Protein AF-A0A7Z9PW62-F1 (afdb_monomer_lite)

Radius of gyration: 19.7 Å; chains: 1; bounding box: 46×25×76 Å

Structure (mmCIF, N/CA/C/O backbone):
data_AF-A0A7Z9PW62-F1
#
_entry.id   AF-A0A7Z9PW62-F1
#
loop_
_atom_site.group_PDB
_atom_site.id
_atom_site.type_symbol
_atom_site.label_atom_id
_atom_site.label_alt_id
_atom_site.label_comp_id
_atom_site.label_asym_id
_atom_site.label_entity_id
_atom_site.label_seq_id
_atom_site.pdbx_PDB_ins_code
_atom_site.Cartn_x
_atom_site.Cartn_y
_atom_site.Cartn_z
_atom_site.occupancy
_atom_site.B_iso_or_equiv
_atom_site.auth_seq_id
_atom_site.auth_comp_id
_atom_site.auth_asym_id
_atom_site.auth_atom_id
_atom_site.pdbx_PDB_model_num
ATOM 1 N N . MET A 1 1 ? -31.473 -0.670 34.482 1.00 60.53 1 MET A N 1
ATOM 2 C CA . MET A 1 1 ? -31.168 0.274 33.375 1.00 60.53 1 MET A CA 1
ATOM 3 C C . MET A 1 1 ? -29.719 0.193 32.884 1.00 60.53 1 MET A C 1
ATOM 5 O O . MET A 1 1 ? -29.528 0.028 31.689 1.00 60.53 1 MET A O 1
ATOM 9 N N . LYS A 1 2 ? -28.704 0.196 33.763 1.00 57.28 2 LYS A N 1
ATOM 10 C CA . LYS A 1 2 ? -27.271 0.192 33.384 1.00 57.28 2 LYS A CA 1
ATOM 11 C C . LYS A 1 2 ? -26.824 -0.960 32.455 1.00 57.28 2 LYS A C 1
ATOM 13 O O . LYS A 1 2 ? -26.076 -0.721 31.520 1.00 57.28 2 LYS A O 1
ATOM 18 N N . ARG A 1 3 ? -27.334 -2.188 32.643 1.00 65.31 3 ARG A N 1
ATOM 19 C CA . ARG A 1 3 ? -26.991 -3.352 31.790 1.00 65.31 3 ARG A CA 1
ATOM 20 C C . ARG A 1 3 ? -27.507 -3.247 30.346 1.00 65.31 3 ARG A C 1
ATOM 22 O O . ARG A 1 3 ? -26.822 -3.682 29.432 1.00 65.31 3 ARG A O 1
ATOM 29 N N . LYS A 1 4 ? -28.685 -2.642 30.136 1.00 72.00 4 LYS A N 1
ATOM 30 C CA . LYS A 1 4 ? -29.251 -2.427 28.790 1.00 72.00 4 LYS A CA 1
ATOM 31 C C . LYS A 1 4 ? -28.487 -1.333 28.036 1.00 72.00 4 LYS A C 1
ATOM 33 O O . LYS A 1 4 ? -28.258 -1.471 26.845 1.00 72.00 4 LYS A O 1
ATOM 38 N N . LEU A 1 5 ? -28.040 -0.297 28.752 1.00 73.38 5 LEU A N 1
ATOM 39 C CA . LEU A 1 5 ? -27.208 0.772 28.195 1.00 73.38 5 LEU A CA 1
ATOM 40 C C . LEU A 1 5 ? -25.831 0.249 27.756 1.00 73.38 5 LEU A C 1
ATOM 42 O O . LEU A 1 5 ? -25.388 0.564 26.659 1.00 73.38 5 LEU A O 1
ATOM 46 N N . PHE A 1 6 ? -25.198 -0.604 28.571 1.00 78.25 6 PHE A N 1
ATOM 47 C CA . PHE A 1 6 ? -23.938 -1.254 28.199 1.00 78.25 6 PHE A CA 1
ATOM 48 C C . PHE A 1 6 ? -24.084 -2.100 26.934 1.00 78.25 6 PHE A C 1
ATOM 50 O O . PHE A 1 6 ? -23.298 -1.921 26.015 1.00 78.25 6 PHE A O 1
ATOM 57 N N . ALA A 1 7 ? -25.116 -2.945 26.845 1.00 78.75 7 ALA A N 1
ATOM 58 C CA . ALA A 1 7 ? -25.342 -3.768 25.658 1.00 78.75 7 ALA A CA 1
ATOM 59 C C . ALA A 1 7 ? -25.508 -2.919 24.386 1.00 78.75 7 ALA A C 1
ATOM 61 O O . ALA A 1 7 ? -24.845 -3.185 23.392 1.00 78.75 7 ALA A O 1
ATOM 62 N N . VAL A 1 8 ? -26.311 -1.851 24.438 1.00 82.19 8 VAL A N 1
ATOM 63 C CA . VAL A 1 8 ? -26.517 -0.943 23.295 1.00 82.19 8 VAL A CA 1
ATOM 64 C C . VAL A 1 8 ? -25.216 -0.259 22.870 1.00 82.19 8 VAL A C 1
ATOM 66 O O . VAL A 1 8 ? -24.923 -0.205 21.678 1.00 82.19 8 VAL A O 1
ATOM 69 N N . ILE A 1 9 ? -24.407 0.213 23.824 1.00 80.06 9 ILE A N 1
ATOM 70 C CA . ILE A 1 9 ? -23.106 0.836 23.539 1.00 80.06 9 ILE A CA 1
ATOM 71 C C . ILE A 1 9 ? -22.143 -0.179 22.914 1.00 80.06 9 ILE A C 1
ATOM 73 O O . ILE A 1 9 ? -21.488 0.139 21.925 1.00 80.06 9 ILE A O 1
ATOM 77 N N . THR A 1 10 ? -22.079 -1.408 23.435 1.00 75.25 10 THR A N 1
ATOM 78 C CA . THR A 1 10 ? -21.219 -2.464 22.879 1.00 75.25 10 THR A CA 1
ATOM 79 C C . THR A 1 10 ? -21.658 -2.865 21.471 1.00 75.25 10 THR A C 1
ATOM 81 O O . THR A 1 10 ? -20.811 -3.029 20.597 1.00 75.25 10 THR A O 1
ATOM 84 N N . THR A 1 11 ? -22.964 -2.965 21.215 1.00 77.88 11 THR A N 1
ATOM 85 C CA . THR A 1 11 ? -23.503 -3.268 19.882 1.00 77.88 11 THR A CA 1
ATOM 86 C C . THR A 1 11 ? -23.225 -2.136 18.889 1.00 77.88 11 THR A C 1
ATOM 88 O O . THR A 1 11 ? -22.766 -2.410 17.785 1.00 77.88 11 THR A O 1
ATOM 91 N N . LEU A 1 12 ? -23.414 -0.871 19.281 1.00 71.50 12 LEU A N 1
ATOM 92 C CA . LEU A 1 12 ? -23.072 0.296 18.453 1.00 71.50 12 LEU A CA 1
ATOM 93 C C . LEU A 1 12 ? -21.569 0.385 18.159 1.00 71.50 12 LEU A C 1
ATOM 95 O O . LEU A 1 12 ? -21.190 0.680 17.028 1.00 71.50 12 LEU A O 1
ATOM 99 N N . LEU A 1 13 ? -20.717 0.083 19.144 1.00 69.94 13 LEU A N 1
ATOM 100 C CA . LEU A 1 13 ? -19.268 0.002 18.953 1.00 69.94 13 LEU A CA 1
ATOM 101 C C . LEU A 1 13 ? -18.894 -1.108 17.970 1.00 69.94 13 LEU A C 1
ATOM 103 O O . LEU A 1 13 ? -18.111 -0.841 17.067 1.00 69.94 13 LEU A O 1
ATOM 107 N N . LEU A 1 14 ? -19.484 -2.306 18.084 1.00 62.97 14 LEU A N 1
ATOM 108 C CA . LEU A 1 14 ? -19.259 -3.401 17.130 1.00 62.97 14 LEU A CA 1
ATOM 109 C C . LEU A 1 14 ? -19.705 -3.036 15.706 1.00 62.97 14 LEU A C 1
ATOM 111 O O . LEU A 1 14 ? -18.987 -3.325 14.752 1.00 62.97 14 LEU A O 1
ATOM 115 N N . LEU A 1 15 ? -20.857 -2.376 15.560 1.00 58.94 15 LEU A N 1
ATOM 116 C CA . LEU A 1 15 ? -21.354 -1.909 14.262 1.00 58.94 15 LEU A CA 1
ATOM 117 C C . LEU A 1 15 ? -20.467 -0.814 13.651 1.00 58.94 15 LEU A C 1
ATOM 119 O O . LEU A 1 15 ? -20.296 -0.787 12.435 1.00 58.94 15 LEU A O 1
ATOM 123 N N . ALA A 1 16 ? -19.850 0.046 14.464 1.00 55.91 16 ALA A N 1
ATOM 124 C CA . ALA A 1 16 ? -18.920 1.066 13.979 1.00 55.91 16 ALA A CA 1
ATOM 125 C C . ALA A 1 16 ? -17.603 0.472 13.436 1.00 55.91 16 ALA A C 1
ATOM 127 O O . ALA A 1 16 ? -17.004 1.057 12.531 1.00 55.91 16 ALA A O 1
ATOM 128 N N . VAL A 1 17 ? -17.173 -0.706 13.915 1.00 55.41 17 VAL A N 1
ATOM 129 C CA . VAL A 1 17 ? -15.991 -1.411 13.367 1.00 55.41 17 VAL A CA 1
ATOM 130 C C . VAL A 1 17 ? -16.266 -2.009 11.980 1.00 55.41 17 VAL A C 1
ATOM 132 O O . VAL A 1 17 ? -15.333 -2.280 11.230 1.00 55.41 17 VAL A O 1
ATOM 135 N N . LEU A 1 18 ? -17.537 -2.184 11.603 1.00 51.22 18 LEU A N 1
ATOM 136 C CA . LEU A 1 18 ? -17.938 -2.744 10.307 1.00 51.22 18 LEU A CA 1
ATOM 137 C C . LEU A 1 18 ? -18.001 -1.702 9.178 1.00 51.22 18 LEU A C 1
ATOM 139 O O . LEU A 1 18 ? -18.386 -2.045 8.059 1.00 51.22 18 LEU A O 1
ATOM 143 N N . ALA A 1 19 ? -17.629 -0.441 9.428 1.00 50.03 19 ALA A N 1
ATOM 144 C CA . ALA A 1 19 ? -17.572 0.565 8.373 1.00 50.03 19 ALA A CA 1
ATOM 145 C C . ALA A 1 19 ? -16.588 0.109 7.274 1.00 50.03 19 ALA A C 1
ATOM 147 O O . ALA A 1 19 ? -15.403 -0.092 7.567 1.00 50.03 19 ALA A O 1
ATOM 148 N N . PRO A 1 20 ? -17.033 -0.042 6.010 1.00 52.59 20 PRO A N 1
ATOM 149 C CA . PRO A 1 20 ? -16.221 -0.635 4.957 1.00 52.59 20 PRO A CA 1
ATOM 150 C C . PRO A 1 20 ? -14.928 0.156 4.807 1.00 52.59 20 PRO A C 1
ATOM 152 O O . PRO A 1 20 ? -14.936 1.382 4.641 1.00 52.59 20 PRO A O 1
ATOM 155 N N . ALA A 1 21 ? -13.796 -0.534 4.924 1.00 54.31 21 ALA A N 1
ATOM 156 C CA . ALA A 1 21 ? -12.503 0.024 4.578 1.00 54.31 21 ALA A CA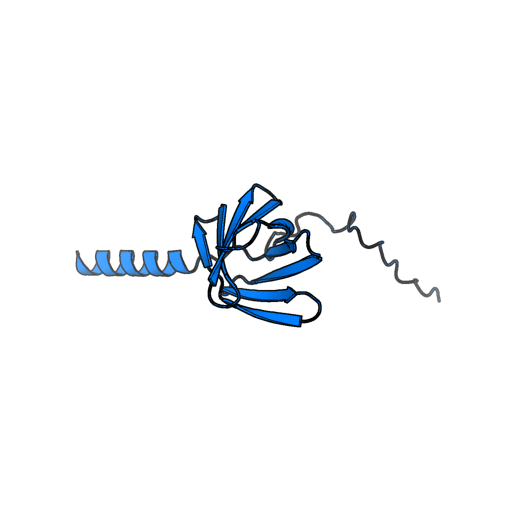 1
ATOM 157 C C . ALA A 1 21 ? -12.597 0.495 3.118 1.00 54.31 21 ALA A C 1
ATOM 159 O O . ALA A 1 21 ? -12.951 -0.304 2.254 1.00 54.31 21 ALA A O 1
ATOM 160 N N . ASN A 1 22 ? -12.380 1.792 2.852 1.00 65.56 22 ASN A N 1
ATOM 161 C CA . ASN A 1 22 ? -12.492 2.327 1.493 1.00 65.56 22 ASN A CA 1
ATOM 162 C C . ASN A 1 22 ? -11.435 1.645 0.616 1.00 65.56 22 ASN A C 1
ATOM 164 O O . ASN A 1 22 ? -10.244 1.940 0.702 1.00 65.56 22 ASN A O 1
ATOM 168 N N . ALA A 1 23 ? -11.899 0.674 -0.159 1.00 77.75 23 ALA A N 1
ATOM 169 C CA . ALA A 1 23 ? -11.117 -0.169 -1.035 1.00 77.75 23 ALA A CA 1
ATOM 170 C C . ALA A 1 23 ? -10.618 0.653 -2.223 1.00 77.75 23 ALA A C 1
ATOM 172 O O . ALA A 1 23 ? -11.317 1.535 -2.723 1.00 77.75 23 ALA A O 1
ATOM 173 N N . SER A 1 24 ? -9.396 0.406 -2.669 1.00 87.44 24 SER A N 1
ATOM 174 C CA . SER A 1 24 ? -8.782 1.190 -3.741 1.00 87.44 24 SER A CA 1
ATOM 175 C C . SER A 1 24 ? -7.663 0.417 -4.420 1.00 87.44 24 SER A C 1
ATOM 177 O O . SER A 1 24 ? -7.103 -0.523 -3.858 1.00 87.44 24 SER A O 1
ATOM 179 N N . THR A 1 25 ? -7.360 0.802 -5.653 1.00 92.06 25 THR A N 1
ATOM 180 C CA . THR A 1 25 ? -6.220 0.293 -6.410 1.00 92.06 25 THR A CA 1
ATOM 181 C C . THR A 1 25 ? -5.158 1.377 -6.485 1.00 92.06 25 THR A C 1
ATOM 183 O O . THR A 1 25 ? -5.467 2.517 -6.831 1.00 92.06 25 THR A O 1
ATOM 186 N N . TRP A 1 26 ? -3.912 1.022 -6.193 1.00 93.81 26 TRP A N 1
ATOM 187 C CA . TRP A 1 26 ? -2.768 1.928 -6.184 1.00 93.81 26 TRP A CA 1
ATOM 188 C C . TRP A 1 26 ? -1.663 1.410 -7.091 1.00 93.81 26 TRP A C 1
ATOM 190 O O . TRP A 1 26 ? -1.447 0.205 -7.186 1.00 93.81 26 TRP A O 1
ATOM 200 N N . ARG A 1 27 ? -0.931 2.327 -7.720 1.00 94.56 27 ARG A N 1
ATOM 201 C CA . ARG A 1 27 ? 0.277 2.034 -8.491 1.00 94.56 27 ARG A CA 1
ATOM 202 C C . ARG A 1 27 ? 1.464 2.764 -7.887 1.00 94.56 27 ARG A C 1
ATOM 204 O O . ARG A 1 27 ? 1.384 3.974 -7.684 1.00 94.56 27 ARG A O 1
ATOM 211 N N . SER A 1 28 ? 2.555 2.055 -7.618 1.00 93.94 28 SER A N 1
ATOM 212 C CA . SER A 1 28 ? 3.814 2.674 -7.197 1.00 93.94 28 SER A CA 1
ATOM 213 C C . SER A 1 28 ? 4.598 3.213 -8.397 1.00 93.94 28 SER A C 1
ATOM 215 O O . SER A 1 28 ? 4.445 2.738 -9.526 1.00 93.94 28 SER A O 1
ATOM 217 N N . THR A 1 29 ? 5.517 4.148 -8.158 1.00 92.25 29 THR A N 1
ATOM 218 C CA . THR A 1 29 ? 6.459 4.638 -9.184 1.00 92.25 29 THR A CA 1
ATOM 219 C C . THR A 1 29 ? 7.363 3.551 -9.762 1.00 92.25 29 THR A C 1
ATOM 221 O O . THR A 1 29 ? 7.838 3.689 -10.882 1.00 92.25 29 THR A O 1
ATOM 224 N N . SER A 1 30 ? 7.571 2.451 -9.036 1.00 87.94 30 SER A N 1
ATOM 225 C CA . SER A 1 30 ? 8.303 1.275 -9.521 1.00 87.94 30 SER A CA 1
ATOM 226 C C . SER A 1 30 ? 7.475 0.370 -10.443 1.00 87.94 30 SER A C 1
ATOM 228 O O . SER A 1 30 ? 7.980 -0.649 -10.897 1.00 87.94 30 SER A O 1
ATOM 230 N N . GLY A 1 31 ? 6.208 0.707 -10.705 1.00 89.12 31 GLY A N 1
ATOM 231 C CA . GLY A 1 31 ? 5.327 -0.060 -11.586 1.00 89.12 31 GLY A CA 1
ATOM 232 C C . GLY A 1 31 ? 4.546 -1.186 -10.907 1.00 89.12 31 GLY A C 1
ATOM 233 O O . GLY A 1 31 ? 3.809 -1.882 -11.596 1.00 89.12 31 GLY A O 1
ATOM 234 N N . ASN A 1 32 ? 4.643 -1.340 -9.583 1.00 92.88 32 ASN A N 1
ATOM 235 C CA . ASN A 1 32 ? 3.864 -2.342 -8.854 1.00 92.88 32 ASN A CA 1
ATOM 236 C C . ASN A 1 32 ? 2.416 -1.870 -8.696 1.00 92.88 32 ASN A C 1
ATOM 238 O O . ASN A 1 32 ? 2.172 -0.676 -8.494 1.00 92.88 32 ASN A O 1
ATOM 242 N N . ILE A 1 33 ? 1.466 -2.800 -8.745 1.00 94.06 33 ILE A N 1
ATOM 243 C CA . ILE A 1 33 ? 0.034 -2.515 -8.585 1.00 94.06 33 ILE A CA 1
ATOM 244 C C . ILE A 1 33 ? -0.464 -3.200 -7.320 1.00 94.06 33 ILE A C 1
ATOM 246 O O . ILE A 1 33 ? -0.130 -4.350 -7.075 1.00 94.06 33 ILE A O 1
ATOM 250 N N . PHE A 1 34 ? -1.272 -2.508 -6.525 1.00 94.00 34 PHE A N 1
ATOM 251 C CA . PHE A 1 34 ? -1.836 -3.016 -5.282 1.00 94.00 34 PHE A CA 1
ATOM 252 C C . PHE A 1 34 ? -3.345 -2.807 -5.264 1.00 94.00 34 PHE A C 1
ATOM 254 O O . PHE A 1 34 ? -3.817 -1.679 -5.402 1.00 94.00 34 PHE A O 1
ATOM 261 N N . HIS A 1 35 ? -4.102 -3.874 -5.049 1.00 92.62 35 HIS A N 1
ATOM 262 C CA . HIS A 1 35 ? -5.539 -3.852 -4.829 1.00 92.62 35 HIS A CA 1
ATOM 263 C C . HIS A 1 35 ? -5.837 -4.056 -3.350 1.00 92.62 35 HIS A C 1
ATOM 265 O O . HIS A 1 35 ? -5.492 -5.080 -2.766 1.00 92.62 35 HIS A O 1
ATOM 271 N N . PHE A 1 36 ? -6.525 -3.088 -2.760 1.00 90.31 36 PHE A N 1
ATOM 272 C CA . PHE A 1 36 ? -7.005 -3.136 -1.388 1.00 90.31 36 PHE A CA 1
ATOM 273 C C . PHE A 1 36 ? -8.510 -3.336 -1.413 1.00 90.31 36 PHE A C 1
ATOM 275 O O . PHE A 1 36 ? -9.237 -2.517 -1.979 1.00 90.31 36 PHE A O 1
ATOM 282 N N . TYR A 1 37 ? -8.981 -4.416 -0.805 1.00 87.81 37 TYR A N 1
ATOM 283 C CA . TYR A 1 37 ? -10.389 -4.794 -0.779 1.00 87.81 37 TYR A CA 1
ATOM 284 C C . TYR A 1 37 ? -11.041 -4.412 0.553 1.00 87.81 37 TYR A C 1
ATOM 286 O O . TYR A 1 37 ? -10.391 -4.373 1.599 1.00 87.81 37 TYR A O 1
ATOM 294 N N . SER A 1 38 ? -12.350 -4.159 0.534 1.00 81.00 38 SER A N 1
ATOM 295 C CA . SER A 1 38 ? -13.105 -3.648 1.688 1.00 81.00 38 SER A CA 1
ATOM 296 C C . SER A 1 38 ? -13.215 -4.657 2.832 1.00 81.00 38 SER A C 1
ATOM 298 O O . SER A 1 38 ? -13.400 -4.268 3.981 1.00 81.00 38 SER A O 1
ATOM 300 N N . ASN A 1 39 ? -13.028 -5.943 2.532 1.00 79.62 39 ASN A N 1
ATOM 301 C CA . ASN A 1 39 ? -12.935 -7.041 3.496 1.00 79.62 39 ASN A CA 1
ATOM 302 C C . ASN A 1 39 ? -11.556 -7.136 4.197 1.00 79.62 39 ASN A C 1
ATOM 304 O O . ASN A 1 39 ? -11.265 -8.138 4.857 1.00 79.62 39 ASN A O 1
ATOM 308 N N . GLY A 1 40 ? -10.679 -6.143 4.006 1.00 83.62 40 GLY A N 1
ATOM 309 C CA . GLY A 1 40 ? -9.344 -6.087 4.605 1.00 83.62 40 GLY A CA 1
ATOM 310 C C . GLY A 1 40 ? -8.310 -6.996 3.938 1.00 83.62 40 GLY A C 1
ATOM 311 O O . GLY A 1 40 ? -7.249 -7.231 4.513 1.00 83.62 40 GLY A O 1
ATOM 312 N N . THR A 1 41 ? -8.598 -7.556 2.760 1.00 89.69 41 THR A N 1
ATOM 313 C CA . THR A 1 41 ? -7.605 -8.297 1.961 1.00 89.69 41 THR A CA 1
ATOM 314 C C . THR A 1 41 ? -6.857 -7.367 1.012 1.00 89.69 41 THR A C 1
ATOM 316 O O . THR A 1 41 ? -7.398 -6.346 0.581 1.00 89.69 41 THR A O 1
ATOM 319 N N . ILE A 1 42 ? -5.598 -7.692 0.729 1.00 92.31 42 ILE A N 1
ATOM 320 C CA . ILE A 1 42 ? -4.754 -6.996 -0.246 1.00 92.31 42 ILE A CA 1
ATOM 321 C C . ILE A 1 42 ? -4.182 -8.009 -1.232 1.00 92.31 42 ILE A C 1
ATOM 323 O O . ILE A 1 42 ? -3.808 -9.117 -0.844 1.00 92.31 42 ILE A O 1
ATOM 327 N N . GLU A 1 43 ? -4.080 -7.594 -2.486 1.00 93.19 43 GLU A N 1
ATOM 328 C CA . GLU A 1 43 ? -3.359 -8.285 -3.546 1.00 93.19 43 GLU A CA 1
ATOM 329 C C . GLU A 1 43 ? -2.384 -7.309 -4.212 1.00 93.19 43 GLU A C 1
ATOM 331 O O . GLU A 1 43 ? -2.742 -6.167 -4.483 1.00 93.19 43 GLU A O 1
ATOM 336 N N . GLY A 1 44 ? -1.143 -7.721 -4.445 1.00 92.94 44 GLY A N 1
ATOM 337 C CA . GLY A 1 44 ? -0.102 -6.900 -5.052 1.00 92.94 44 GLY A CA 1
ATOM 338 C C . GLY A 1 44 ? 0.567 -7.620 -6.214 1.00 92.94 44 GLY A C 1
ATOM 339 O O . GLY A 1 44 ? 0.972 -8.763 -6.071 1.00 92.94 44 GLY A O 1
ATOM 340 N N . TYR A 1 45 ? 0.728 -6.941 -7.339 1.00 93.38 45 TYR A N 1
ATOM 341 C CA . TYR A 1 45 ? 1.474 -7.402 -8.502 1.00 93.38 45 TYR A CA 1
ATOM 342 C C . TYR A 1 45 ? 2.823 -6.688 -8.515 1.00 93.38 45 TYR A C 1
ATOM 344 O O . TYR A 1 45 ? 2.898 -5.482 -8.768 1.00 93.38 45 TYR A O 1
ATOM 352 N N . ILE A 1 46 ? 3.884 -7.419 -8.179 1.00 90.75 46 ILE A N 1
ATOM 353 C CA . ILE A 1 46 ? 5.222 -6.876 -7.931 1.00 90.75 46 ILE A CA 1
ATOM 354 C C . ILE A 1 46 ? 6.206 -7.635 -8.808 1.00 90.75 46 ILE A C 1
ATOM 356 O O . ILE A 1 46 ? 6.394 -8.833 -8.618 1.00 90.75 46 ILE A O 1
ATOM 360 N N . ASN A 1 47 ? 6.829 -6.956 -9.772 1.00 87.25 47 ASN A N 1
ATOM 361 C CA . ASN A 1 47 ? 7.796 -7.567 -10.698 1.00 87.25 47 ASN A CA 1
ATOM 362 C C . ASN A 1 47 ? 7.303 -8.890 -11.336 1.00 87.25 47 ASN A C 1
ATOM 364 O O . ASN A 1 47 ? 8.066 -9.842 -11.477 1.00 87.25 47 ASN A O 1
ATOM 368 N N . GLY A 1 48 ? 6.013 -8.973 -11.680 1.00 81.62 48 GLY A N 1
ATOM 369 C CA . GLY A 1 48 ? 5.403 -10.172 -12.272 1.00 81.62 48 GLY A CA 1
ATOM 370 C C . GLY A 1 48 ? 5.012 -11.275 -11.280 1.00 81.62 48 GLY A C 1
ATOM 371 O O . GLY A 1 48 ? 4.503 -12.309 -11.701 1.00 81.62 48 GLY A O 1
ATOM 372 N N . GLN A 1 49 ? 5.203 -11.068 -9.975 1.00 89.25 49 GLN A N 1
ATOM 373 C CA . GLN A 1 49 ? 4.746 -11.977 -8.924 1.00 89.25 49 GLN A CA 1
ATOM 374 C C . GLN A 1 49 ? 3.507 -11.430 -8.216 1.00 89.25 49 GLN A C 1
ATOM 376 O O . GLN A 1 49 ? 3.340 -10.217 -8.081 1.00 89.25 49 GLN A O 1
ATOM 381 N N . VAL A 1 50 ? 2.663 -12.341 -7.730 1.00 90.81 50 VAL A N 1
ATOM 382 C CA . VAL A 1 50 ? 1.486 -12.003 -6.926 1.00 90.81 50 VAL A CA 1
ATOM 383 C C . VAL A 1 50 ? 1.824 -12.130 -5.445 1.00 90.81 50 VAL A C 1
ATOM 385 O O . VAL A 1 50 ? 2.322 -13.153 -4.978 1.00 90.81 50 VAL A O 1
ATOM 388 N N . PHE A 1 51 ? 1.526 -11.075 -4.705 1.00 91.00 51 PHE A N 1
ATOM 389 C CA . PHE A 1 51 ? 1.547 -10.998 -3.257 1.00 91.00 51 PHE A CA 1
ATOM 390 C C . PHE A 1 51 ? 0.108 -10.932 -2.751 1.00 91.00 51 PHE A C 1
ATOM 392 O O . PHE A 1 51 ? -0.700 -10.177 -3.279 1.00 91.00 51 PHE A O 1
ATOM 39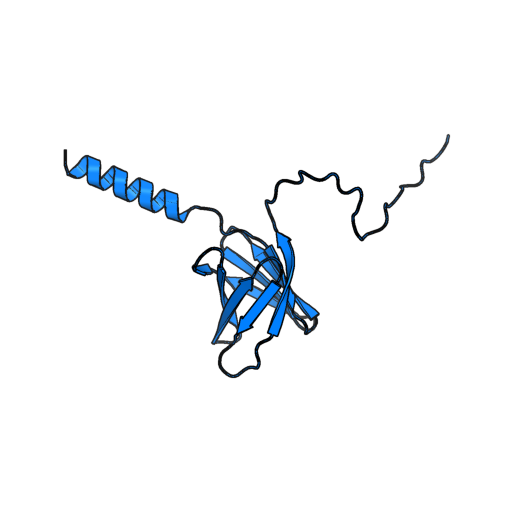9 N N . SER A 1 52 ? -0.211 -11.668 -1.692 1.00 92.12 52 SER A N 1
ATOM 400 C CA . SER A 1 52 ? -1.525 -11.622 -1.047 1.00 92.12 52 SER A CA 1
ATOM 401 C C . SER A 1 52 ? -1.376 -11.455 0.457 1.00 92.12 52 SER A C 1
ATOM 403 O O . SER A 1 52 ? -0.497 -12.070 1.064 1.00 92.12 52 SER A O 1
ATOM 405 N N . GLY A 1 53 ? -2.263 -10.685 1.080 1.00 90.88 53 GLY A N 1
ATOM 406 C CA . GLY A 1 53 ? -2.212 -10.486 2.523 1.00 90.88 53 GLY A CA 1
ATOM 407 C C . GLY A 1 53 ? -3.437 -9.799 3.107 1.00 90.88 53 GLY A C 1
ATOM 408 O O . GLY A 1 53 ? -4.528 -9.783 2.530 1.00 90.88 53 GLY A O 1
ATOM 409 N N . ARG A 1 54 ? -3.232 -9.201 4.280 1.00 91.31 54 ARG A N 1
ATOM 410 C CA . ARG A 1 54 ? -4.210 -8.347 4.958 1.00 91.31 54 ARG A CA 1
ATOM 411 C C . ARG A 1 54 ? -3.716 -6.909 5.017 1.00 91.31 54 ARG A C 1
ATOM 413 O O . ARG A 1 54 ? -2.513 -6.671 5.027 1.00 91.31 54 ARG A O 1
ATOM 420 N N . TRP A 1 55 ? -4.643 -5.970 5.096 1.00 92.50 55 TRP A N 1
ATOM 421 C CA . TRP A 1 55 ? -4.351 -4.562 5.336 1.00 92.50 55 TRP A CA 1
ATOM 422 C C . TRP A 1 55 ? -5.358 -3.985 6.325 1.00 92.50 55 TRP A C 1
ATOM 424 O O . TRP A 1 55 ? -6.431 -4.553 6.546 1.00 92.50 55 TRP A O 1
ATOM 434 N N . TRP A 1 56 ? -5.009 -2.858 6.929 1.00 90.44 56 TRP A N 1
ATOM 435 C CA . TRP A 1 56 ? -5.868 -2.173 7.885 1.00 90.44 56 TRP A CA 1
ATOM 436 C C . TRP A 1 56 ? -5.607 -0.671 7.879 1.00 90.44 56 TRP A C 1
ATOM 438 O O . TRP A 1 56 ? -4.530 -0.202 7.512 1.00 90.44 56 TRP A O 1
ATOM 448 N N . TRP A 1 57 ? -6.601 0.095 8.316 1.00 88.50 57 TRP A N 1
ATOM 449 C CA . TRP A 1 57 ? -6.435 1.520 8.578 1.00 88.50 57 TRP A CA 1
ATOM 450 C C . TRP A 1 57 ? -5.677 1.720 9.888 1.00 88.50 57 TRP A C 1
ATOM 452 O O . TRP A 1 57 ? -6.061 1.160 10.912 1.00 88.50 57 TRP A O 1
ATOM 462 N N . SER A 1 58 ? -4.637 2.549 9.868 1.00 88.19 58 SER A N 1
ATOM 463 C CA . SER A 1 58 ? -3.989 3.053 11.085 1.00 88.19 58 SER A CA 1
ATOM 464 C C . SER A 1 58 ? -4.497 4.451 11.448 1.00 88.19 58 SER A C 1
ATOM 466 O O . SER A 1 58 ? -4.595 4.782 12.624 1.00 88.19 58 SER A O 1
ATOM 468 N N . SER A 1 59 ? -4.884 5.258 10.452 1.00 84.38 59 SER A N 1
ATOM 469 C CA . SER A 1 59 ? -5.572 6.541 10.639 1.00 84.38 59 SER A CA 1
ATOM 470 C C . SER A 1 59 ? -6.461 6.842 9.432 1.00 84.38 59 SER A C 1
ATOM 472 O O . SER A 1 59 ? -6.011 7.361 8.414 1.00 84.38 59 SER A O 1
ATOM 474 N N . ARG A 1 60 ? -7.743 6.469 9.489 1.00 79.94 60 AR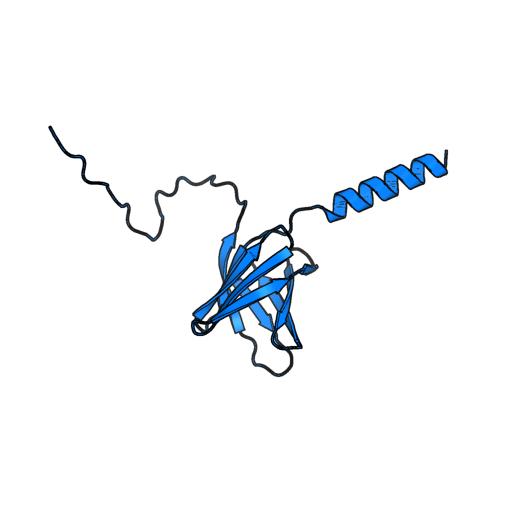G A N 1
ATOM 475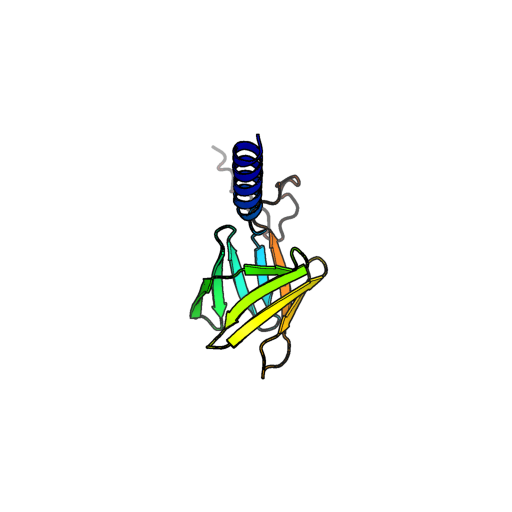 C CA . ARG A 1 60 ? -8.676 6.660 8.365 1.00 79.94 60 ARG A CA 1
ATOM 476 C C . ARG A 1 60 ? -9.009 8.151 8.161 1.00 79.94 60 ARG A C 1
ATOM 478 O O . ARG A 1 60 ? -9.277 8.825 9.151 1.00 79.94 60 ARG A O 1
ATOM 485 N N . PRO A 1 61 ? -9.113 8.663 6.915 1.00 79.88 61 PRO A N 1
ATOM 486 C CA . PRO A 1 61 ? -8.802 8.049 5.613 1.00 79.88 61 PRO A CA 1
ATOM 487 C C . PRO A 1 61 ? -7.365 8.324 5.127 1.00 79.88 61 PRO A C 1
ATOM 489 O O . PRO A 1 61 ? -7.070 8.158 3.949 1.00 79.88 61 PRO A O 1
ATOM 492 N N . TYR A 1 62 ? -6.483 8.794 6.007 1.00 86.62 62 TYR A N 1
ATOM 493 C CA . TYR A 1 62 ? -5.186 9.365 5.645 1.00 86.62 62 TYR A CA 1
ATOM 494 C C . TYR A 1 62 ? -4.028 8.370 5.697 1.00 86.62 62 TYR A C 1
ATOM 496 O O . TYR A 1 62 ? -2.963 8.663 5.168 1.00 86.62 62 TYR A O 1
ATOM 504 N N . GLN A 1 63 ? -4.188 7.222 6.351 1.00 91.62 63 GLN A N 1
ATOM 505 C CA . GLN A 1 63 ? -3.101 6.273 6.538 1.00 91.62 63 GLN A CA 1
ATOM 506 C C . GLN A 1 63 ? -3.595 4.839 6.709 1.00 91.62 63 GLN A C 1
ATOM 508 O O . GLN A 1 63 ? -4.438 4.554 7.567 1.00 91.62 63 GLN A O 1
ATOM 513 N N . PHE A 1 64 ? -3.009 3.926 5.942 1.00 92.50 64 PHE A N 1
ATOM 514 C CA . PHE A 1 64 ? -3.219 2.490 6.088 1.00 92.50 64 PHE A CA 1
ATOM 515 C C . PHE A 1 64 ? -1.896 1.726 6.088 1.00 92.50 64 PHE A C 1
ATOM 517 O O . PHE A 1 64 ? -0.844 2.254 5.715 1.00 92.50 64 PHE A O 1
ATOM 524 N N . GLN A 1 65 ? -1.953 0.472 6.525 1.00 95.69 65 GLN A N 1
ATOM 525 C CA . GLN A 1 65 ? -0.797 -0.396 6.696 1.00 95.69 65 GLN A CA 1
ATOM 526 C C . GLN A 1 65 ? -1.061 -1.803 6.168 1.00 95.69 65 GLN A C 1
ATOM 528 O O . GLN A 1 65 ? -2.203 -2.266 6.140 1.00 95.69 65 GLN A O 1
ATOM 533 N N . PHE A 1 66 ? 0.011 -2.482 5.761 1.00 94.31 66 PHE A N 1
ATOM 534 C CA . PHE A 1 66 ? -0.012 -3.884 5.347 1.00 94.31 66 PHE A CA 1
ATOM 535 C C . PHE A 1 66 ? 1.365 -4.552 5.556 1.00 94.31 66 PHE A C 1
ATOM 537 O O . PHE A 1 66 ? 2.382 -3.856 5.628 1.00 94.31 66 PHE A O 1
ATOM 544 N N . PRO A 1 67 ? 1.440 -5.891 5.665 1.00 92.38 67 PRO A N 1
ATOM 545 C CA . PRO A 1 67 ? 2.705 -6.613 5.772 1.00 92.38 67 PRO A CA 1
ATOM 546 C C . PRO A 1 67 ? 3.509 -6.569 4.466 1.00 92.38 67 PRO A C 1
ATOM 548 O O . PRO A 1 67 ? 2.958 -6.741 3.385 1.00 92.38 67 PRO A O 1
ATOM 551 N N . TRP A 1 68 ? 4.825 -6.418 4.567 1.00 90.94 68 TRP A N 1
ATOM 552 C CA . TRP A 1 68 ? 5.765 -6.394 3.448 1.00 90.94 68 TRP A CA 1
ATOM 553 C C . TRP A 1 68 ? 7.063 -7.107 3.835 1.00 90.94 68 TRP A C 1
ATOM 555 O O . TRP A 1 68 ? 7.858 -6.559 4.596 1.00 90.94 68 TRP A O 1
ATOM 565 N N . TYR A 1 69 ? 7.265 -8.337 3.349 1.00 87.00 69 TYR A N 1
ATOM 566 C CA . TYR A 1 69 ? 8.468 -9.158 3.589 1.00 87.00 69 TYR A CA 1
ATOM 567 C C . TYR A 1 69 ? 8.986 -9.115 5.046 1.00 87.00 69 TYR A C 1
ATOM 569 O O . TYR A 1 69 ? 10.135 -8.766 5.311 1.00 87.00 69 TYR A O 1
ATOM 577 N N . GLY A 1 70 ? 8.114 -9.428 6.012 1.00 88.31 70 GLY A N 1
ATOM 578 C CA . GLY A 1 70 ? 8.457 -9.446 7.444 1.00 88.31 70 GLY A CA 1
ATOM 579 C C . GLY A 1 70 ? 8.490 -8.071 8.126 1.00 88.31 70 GLY A C 1
ATOM 580 O O . GLY A 1 70 ? 8.848 -7.976 9.297 1.00 88.31 70 GLY A O 1
ATOM 581 N N . ARG A 1 71 ? 8.112 -7.004 7.418 1.00 93.44 71 ARG A N 1
ATOM 582 C CA . ARG A 1 71 ? 7.984 -5.634 7.939 1.00 93.44 71 ARG A CA 1
ATOM 583 C C . ARG A 1 71 ? 6.561 -5.121 7.742 1.00 93.44 71 ARG A C 1
ATOM 585 O O . ARG A 1 71 ? 5.750 -5.761 7.080 1.00 93.44 71 ARG A O 1
ATOM 592 N N . THR A 1 72 ? 6.270 -3.942 8.279 1.00 95.19 72 THR A N 1
ATOM 593 C CA . THR A 1 72 ? 5.014 -3.231 8.016 1.00 95.19 72 THR A CA 1
ATOM 594 C C . THR A 1 72 ? 5.277 -2.090 7.046 1.00 95.19 72 THR A C 1
ATOM 596 O O . THR A 1 72 ? 6.084 -1.202 7.330 1.00 95.19 72 THR A O 1
ATOM 599 N N . ALA A 1 73 ? 4.588 -2.105 5.910 1.00 95.56 73 ALA A N 1
ATOM 600 C CA . ALA A 1 73 ? 4.493 -0.964 5.017 1.00 95.56 73 ALA A CA 1
ATOM 601 C C . ALA A 1 73 ? 3.409 -0.009 5.529 1.00 95.56 73 ALA A C 1
ATOM 603 O O . ALA A 1 73 ? 2.324 -0.445 5.913 1.00 95.56 73 ALA A O 1
ATOM 604 N N . THR A 1 74 ? 3.702 1.289 5.541 1.00 96.94 74 THR A N 1
ATOM 605 C CA . THR A 1 74 ? 2.750 2.348 5.903 1.00 96.94 74 THR A CA 1
ATOM 606 C C . THR A 1 74 ? 2.556 3.276 4.722 1.00 96.94 74 THR A C 1
ATOM 608 O O . THR A 1 74 ? 3.525 3.842 4.222 1.00 96.94 74 THR A O 1
ATOM 611 N N . VAL A 1 75 ? 1.311 3.473 4.305 1.00 95.62 75 VAL A N 1
ATOM 612 C CA . VAL A 1 75 ? 0.959 4.375 3.210 1.00 95.62 75 VAL A CA 1
ATOM 613 C C . VAL A 1 75 ? 0.239 5.581 3.779 1.00 95.62 75 VAL A C 1
ATOM 615 O O . VAL A 1 75 ? -0.826 5.442 4.374 1.00 95.62 75 VAL A O 1
ATOM 618 N N . ASN A 1 76 ? 0.824 6.760 3.587 1.00 95.69 76 ASN A N 1
ATOM 619 C CA . ASN A 1 76 ? 0.208 8.046 3.898 1.00 95.69 76 ASN A CA 1
ATOM 620 C C . ASN A 1 76 ? -0.468 8.597 2.641 1.00 95.69 76 ASN A C 1
ATOM 622 O O . ASN A 1 76 ? 0.197 8.763 1.622 1.00 95.69 76 ASN A O 1
ATOM 626 N N . ILE A 1 77 ? -1.761 8.892 2.713 1.00 90.88 77 ILE A N 1
ATOM 627 C CA . ILE A 1 77 ? -2.606 9.348 1.608 1.00 90.88 77 ILE A CA 1
ATOM 628 C C . ILE A 1 77 ? -2.750 10.872 1.639 1.00 90.88 77 ILE A C 1
ATOM 630 O O . ILE A 1 77 ? -3.030 11.470 2.680 1.00 90.88 77 ILE A O 1
ATOM 634 N N . LYS A 1 78 ? -2.637 11.497 0.464 1.00 88.94 78 LYS A N 1
ATOM 635 C CA . LYS A 1 78 ? -2.945 12.908 0.215 1.00 88.94 78 LYS A CA 1
ATOM 636 C C . LYS A 1 78 ? -3.656 13.049 -1.137 1.00 88.94 78 LYS A C 1
ATOM 638 O O . LYS A 1 78 ? -3.020 13.071 -2.190 1.00 88.94 78 LYS A O 1
ATOM 643 N N . GLY A 1 79 ? -4.986 13.158 -1.105 1.00 85.50 79 GLY A N 1
ATOM 644 C CA . GLY A 1 79 ? -5.816 13.142 -2.316 1.00 85.50 79 GLY A CA 1
ATOM 645 C C . GLY A 1 79 ? -5.706 11.798 -3.041 1.00 85.50 79 GLY A C 1
ATOM 646 O O . GLY A 1 79 ? -5.810 10.753 -2.406 1.00 85.50 79 GLY A O 1
ATOM 647 N N . ASN A 1 80 ? -5.437 11.828 -4.349 1.00 87.44 80 ASN A N 1
ATOM 648 C CA . ASN A 1 80 ? -5.187 10.623 -5.154 1.00 87.44 80 ASN A CA 1
ATOM 649 C C . ASN A 1 80 ? -3.713 10.175 -5.128 1.00 87.44 80 ASN A C 1
ATOM 651 O O . ASN A 1 80 ? -3.343 9.228 -5.817 1.00 87.44 80 ASN A O 1
ATOM 655 N N . GLY A 1 81 ? -2.857 10.869 -4.376 1.00 90.31 81 GLY A N 1
ATOM 656 C CA . GLY A 1 81 ? -1.460 10.504 -4.176 1.00 90.31 81 GLY A CA 1
ATOM 657 C C . GLY A 1 81 ? -1.235 9.873 -2.808 1.00 90.31 81 GLY A C 1
ATOM 658 O O . GLY A 1 81 ? -2.004 10.078 -1.868 1.00 90.31 81 GLY A O 1
ATOM 659 N N . GLY A 1 82 ? -0.149 9.126 -2.680 1.00 93.75 82 GLY A N 1
ATOM 660 C CA . GLY A 1 82 ? 0.298 8.593 -1.406 1.00 93.75 82 GLY A CA 1
ATOM 661 C C . GLY A 1 82 ? 1.798 8.357 -1.379 1.00 93.75 82 GLY A C 1
ATOM 662 O O . GLY A 1 82 ? 2.453 8.296 -2.419 1.00 93.75 82 GLY A O 1
ATOM 663 N N . ILE A 1 83 ? 2.350 8.241 -0.179 1.00 96.56 83 ILE A N 1
ATOM 664 C CA . ILE A 1 83 ? 3.747 7.867 0.026 1.00 96.56 83 ILE A CA 1
ATOM 665 C C . ILE A 1 83 ? 3.770 6.612 0.885 1.00 96.56 83 ILE A C 1
ATOM 667 O O . ILE A 1 83 ? 3.255 6.609 2.005 1.00 96.56 83 ILE A O 1
ATOM 671 N N . CYS A 1 84 ? 4.361 5.551 0.345 1.00 96.25 84 CYS A N 1
ATOM 672 C CA . CYS A 1 84 ? 4.576 4.297 1.040 1.00 96.25 84 CYS A CA 1
ATOM 673 C C . CYS A 1 84 ? 5.972 4.268 1.658 1.00 96.25 84 CYS A C 1
ATOM 675 O O . CYS A 1 84 ? 6.983 4.426 0.971 1.00 96.25 84 CYS A O 1
ATOM 677 N N . TYR A 1 85 ? 6.008 3.999 2.956 1.00 96.44 85 TYR A N 1
ATOM 678 C CA . TYR A 1 85 ? 7.205 3.866 3.766 1.00 96.44 85 TYR A CA 1
ATOM 679 C C . TYR A 1 85 ? 7.326 2.425 4.247 1.00 96.44 85 TYR A C 1
ATOM 681 O O . TYR A 1 85 ? 6.401 1.885 4.856 1.00 96.44 85 TYR A O 1
ATOM 689 N N . VAL A 1 86 ? 8.486 1.820 4.013 1.00 95.12 86 VAL A N 1
ATOM 690 C CA . VAL A 1 86 ? 8.868 0.538 4.609 1.00 95.12 86 VAL A CA 1
ATOM 691 C C . VAL A 1 86 ? 10.174 0.770 5.364 1.00 95.12 86 VAL A C 1
ATOM 693 O O . VAL A 1 86 ? 11.123 1.274 4.760 1.00 95.12 86 VAL A O 1
ATOM 696 N N . PRO A 1 87 ? 10.272 0.425 6.661 1.00 93.12 87 PRO A N 1
ATOM 697 C CA . PRO A 1 87 ? 11.508 0.605 7.415 1.00 93.12 87 PRO A CA 1
ATOM 698 C C . PRO A 1 87 ? 12.704 -0.031 6.697 1.00 93.12 87 PRO A C 1
ATOM 700 O O . PRO A 1 87 ? 12.646 -1.208 6.344 1.00 93.12 87 PRO A O 1
ATOM 703 N N . GLY A 1 88 ? 13.788 0.727 6.510 1.00 91.62 88 GLY A N 1
ATOM 704 C CA . GLY A 1 88 ? 15.006 0.268 5.826 1.00 91.62 88 GLY A CA 1
ATOM 705 C C . GLY A 1 88 ? 14.992 0.379 4.296 1.00 91.62 88 GLY A C 1
ATOM 706 O O . GLY A 1 88 ? 15.985 0.019 3.673 1.00 91.62 88 GLY A O 1
ATOM 707 N N . TYR A 1 89 ? 13.916 0.892 3.693 1.00 90.31 89 TYR A N 1
ATOM 708 C CA . TYR A 1 89 ? 13.823 1.160 2.256 1.00 90.31 89 TYR A CA 1
ATOM 709 C C . TYR A 1 89 ? 13.558 2.642 1.996 1.00 90.31 89 TYR A C 1
ATOM 711 O O . TYR A 1 89 ? 13.024 3.355 2.848 1.00 90.31 89 TYR A O 1
ATOM 719 N N . GLN A 1 90 ? 13.908 3.100 0.794 1.00 92.38 90 GLN A N 1
ATOM 720 C CA . GLN A 1 90 ? 13.524 4.433 0.343 1.00 92.38 90 GLN A CA 1
ATOM 721 C C . GLN A 1 90 ? 11.995 4.524 0.190 1.00 92.38 90 GLN A C 1
ATOM 723 O O . GLN A 1 90 ? 11.372 3.553 -0.255 1.00 92.38 90 GLN A O 1
ATOM 728 N N . PRO A 1 91 ? 11.376 5.668 0.535 1.00 93.75 91 PRO A N 1
ATOM 729 C CA . PRO A 1 91 ? 9.952 5.873 0.313 1.00 93.75 91 PRO A CA 1
ATOM 730 C C . PRO A 1 91 ? 9.595 5.753 -1.170 1.00 93.75 91 PRO A C 1
ATOM 732 O O . PRO A 1 91 ? 10.354 6.178 -2.042 1.00 93.75 91 PRO A O 1
ATOM 735 N N . THR A 1 92 ? 8.414 5.214 -1.461 1.00 95.00 92 THR A N 1
ATOM 736 C CA . THR A 1 92 ? 7.894 5.124 -2.832 1.00 95.00 92 THR A CA 1
ATOM 737 C C . THR A 1 92 ? 6.616 5.935 -2.965 1.00 95.00 92 THR A C 1
ATOM 739 O O . THR A 1 92 ? 5.756 5.906 -2.085 1.00 95.00 92 THR A O 1
ATOM 742 N N . TYR A 1 93 ? 6.484 6.665 -4.070 1.00 95.31 93 TYR A N 1
ATOM 743 C CA . TYR A 1 93 ? 5.285 7.448 -4.361 1.00 95.31 93 TYR A CA 1
ATOM 744 C C . TYR A 1 93 ? 4.260 6.582 -5.069 1.00 95.31 93 TYR A C 1
ATOM 746 O O . TYR A 1 93 ? 4.603 5.756 -5.920 1.00 95.31 93 TYR A O 1
ATOM 754 N N . TRP A 1 94 ? 3.014 6.721 -4.652 1.00 95.19 94 TRP A N 1
ATOM 755 C CA . TRP A 1 94 ? 1.901 5.909 -5.099 1.00 95.19 94 TRP A CA 1
ATOM 756 C C . TRP A 1 94 ? 0.805 6.813 -5.650 1.00 95.19 94 TRP A C 1
ATOM 758 O O . TRP A 1 94 ? 0.542 7.892 -5.116 1.00 95.19 94 TRP A O 1
ATOM 768 N N . THR A 1 95 ? 0.146 6.354 -6.703 1.00 94.12 95 THR A N 1
ATOM 769 C CA . THR A 1 95 ? -1.006 7.023 -7.304 1.00 94.12 95 THR A CA 1
ATOM 770 C C . THR A 1 95 ? -2.197 6.085 -7.249 1.00 94.12 95 THR A C 1
ATOM 772 O O . THR A 1 95 ? -2.099 4.922 -7.644 1.00 94.12 95 THR A O 1
ATOM 775 N N . MET A 1 96 ? -3.320 6.578 -6.741 1.00 91.38 96 MET A N 1
ATOM 776 C CA . MET A 1 96 ? -4.577 5.849 -6.740 1.00 91.38 96 MET A CA 1
ATOM 777 C C . MET A 1 96 ? -5.119 5.809 -8.168 1.00 91.38 96 MET A C 1
ATOM 779 O O . MET A 1 96 ? -5.335 6.851 -8.783 1.00 91.38 96 MET A O 1
ATOM 783 N N . LEU A 1 97 ? -5.328 4.603 -8.686 1.00 88.12 97 LEU A N 1
ATOM 784 C CA . LEU A 1 97 ? -5.903 4.374 -10.010 1.00 88.12 97 LEU A CA 1
ATOM 785 C C . LEU A 1 97 ? -7.433 4.369 -9.973 1.00 88.12 97 LEU A C 1
ATOM 787 O O . LEU A 1 97 ? -8.073 4.745 -10.945 1.00 88.12 97 LEU A O 1
ATOM 791 N N . GLY A 1 98 ? -8.019 3.953 -8.851 1.00 80.75 98 GLY A N 1
ATOM 792 C CA . GLY A 1 98 ? -9.466 3.935 -8.674 1.00 80.75 98 GLY A CA 1
ATOM 793 C C . GLY A 1 98 ? -9.866 3.515 -7.268 1.00 80.75 98 GLY A C 1
ATOM 794 O O . GLY A 1 98 ? -9.158 2.748 -6.608 1.00 80.75 98 GLY A O 1
ATOM 795 N N . SER A 1 99 ? -11.005 4.016 -6.804 1.00 70.81 99 SER A N 1
ATOM 796 C CA . SER A 1 99 ? -11.650 3.592 -5.564 1.00 70.81 99 SER A CA 1
ATOM 797 C C . SER A 1 99 ? -12.748 2.577 -5.879 1.00 70.81 99 SER A C 1
ATOM 799 O O . SER A 1 99 ? -13.533 2.747 -6.806 1.00 70.81 99 SER A O 1
ATOM 801 N N . ARG A 1 100 ? -12.810 1.488 -5.113 1.00 62.06 100 ARG A N 1
ATOM 802 C CA . ARG A 1 100 ? -13.868 0.481 -5.243 1.00 62.06 100 ARG A CA 1
ATOM 803 C C . ARG A 1 100 ? -15.028 0.883 -4.330 1.00 62.06 100 ARG A C 1
ATOM 805 O O . ARG A 1 100 ? -14.835 1.016 -3.122 1.00 62.06 100 ARG A O 1
ATOM 812 N N . GLY A 1 101 ? -16.214 1.069 -4.910 1.00 49.97 101 GLY A N 1
ATOM 813 C CA . GLY A 1 101 ? -17.415 1.527 -4.199 1.00 49.97 101 GLY A CA 1
ATOM 814 C C . GLY A 1 101 ? -17.649 3.042 -4.236 1.00 49.97 101 GLY A C 1
ATOM 815 O O . GLY A 1 101 ? -18.508 3.531 -3.505 1.00 49.97 101 GLY A O 1
ATOM 816 N N . ALA A 1 102 ? -16.911 3.790 -5.066 1.00 44.44 102 ALA A N 1
ATOM 817 C CA . ALA A 1 102 ? -17.383 5.105 -5.489 1.00 44.44 102 ALA A CA 1
ATOM 818 C C . ALA A 1 102 ? -18.666 4.913 -6.308 1.00 44.44 102 ALA A C 1
ATOM 820 O O . ALA A 1 102 ? -18.757 3.970 -7.089 1.00 44.44 102 ALA A O 1
ATOM 821 N N . LYS A 1 103 ? -19.671 5.767 -6.095 1.00 45.94 103 LYS A N 1
ATOM 822 C CA . LYS A 1 103 ? -20.799 5.825 -7.022 1.00 45.94 103 LYS A CA 1
ATOM 823 C C . LYS A 1 103 ? -20.251 6.243 -8.382 1.00 45.94 103 LYS A C 1
ATOM 825 O O . LYS A 1 103 ? -19.557 7.260 -8.459 1.00 45.94 103 LYS A O 1
ATOM 830 N N . ASP A 1 104 ? -20.584 5.481 -9.416 1.00 48.41 104 ASP A N 1
ATOM 831 C CA . ASP A 1 104 ? -20.369 5.853 -10.813 1.00 48.41 104 ASP A CA 1
ATOM 832 C C . ASP A 1 104 ? -21.344 6.984 -11.183 1.00 48.41 104 ASP A C 1
ATOM 834 O O . ASP A 1 104 ? -22.248 6.829 -11.996 1.00 48.41 104 ASP A O 1
ATOM 838 N N . ASP A 1 105 ? -21.203 8.144 -10.536 1.00 46.91 105 ASP A N 1
ATOM 839 C CA . ASP A 1 105 ? -22.008 9.336 -10.834 1.00 46.91 105 ASP A CA 1
ATOM 840 C C . ASP A 1 105 ? -21.495 10.054 -12.099 1.00 46.91 105 ASP A C 1
ATOM 842 O O . ASP A 1 105 ? -22.004 11.111 -12.475 1.00 46.91 105 ASP A O 1
ATOM 846 N N . LYS A 1 106 ? -20.478 9.498 -12.770 1.00 50.53 106 LYS A N 1
ATOM 847 C CA . LYS A 1 106 ? -20.026 9.959 -14.080 1.00 50.53 106 LYS A CA 1
ATOM 848 C C . LYS A 1 106 ? -20.233 8.835 -15.091 1.00 50.53 106 LYS A C 1
ATOM 850 O O . LYS A 1 106 ? -19.621 7.785 -14.908 1.00 50.53 106 LYS A O 1
ATOM 855 N N . PRO A 1 107 ? -21.060 9.028 -16.137 1.00 49.19 107 PRO A N 1
ATOM 856 C CA . PRO A 1 107 ? -21.019 8.130 -17.281 1.00 49.19 107 PRO A CA 1
ATOM 857 C C . PRO A 1 107 ? -19.572 8.078 -17.778 1.00 49.19 107 PRO A C 1
ATOM 859 O O . PRO A 1 107 ? -18.885 9.097 -17.800 1.00 49.19 107 PRO A O 1
ATOM 862 N N . ASP A 1 108 ? -19.099 6.886 -18.113 1.00 48.91 108 ASP A N 1
ATOM 863 C CA . ASP A 1 108 ? -17.705 6.602 -18.466 1.00 48.91 108 ASP A CA 1
ATOM 864 C C . ASP A 1 108 ? -17.372 7.085 -19.896 1.00 48.91 108 ASP A C 1
ATOM 866 O O . ASP A 1 108 ? -16.707 6.410 -20.671 1.00 48.91 108 ASP A O 1
ATOM 870 N N . ASN A 1 109 ? -17.864 8.270 -20.275 1.00 50.22 109 ASN A N 1
ATOM 871 C CA . ASN A 1 109 ? -17.679 8.888 -21.592 1.00 50.22 109 ASN A CA 1
ATOM 872 C C . ASN A 1 109 ? -16.320 9.597 -21.737 1.00 50.22 109 ASN A C 1
ATOM 874 O O . ASN A 1 109 ? -16.078 10.312 -22.707 1.00 50.22 109 ASN A O 1
ATOM 878 N N . VAL A 1 110 ? -15.434 9.435 -20.750 1.00 46.41 110 VAL A N 1
ATOM 879 C CA . VAL A 1 110 ? -14.053 9.932 -20.774 1.00 46.41 110 VAL A CA 1
ATOM 880 C C . VAL A 1 110 ? -13.113 8.901 -20.141 1.00 46.41 110 VAL A C 1
ATOM 882 O O . VAL A 1 110 ? -12.212 9.242 -19.374 1.00 46.41 110 VAL A O 1
ATOM 885 N N . SER A 1 111 ? -13.343 7.614 -20.404 1.00 45.16 111 SER A N 1
ATOM 886 C CA . SER A 1 111 ? -12.376 6.586 -20.030 1.00 45.16 111 SER A CA 1
ATOM 887 C C . SER A 1 111 ? -11.129 6.704 -20.916 1.00 45.16 111 SER A C 1
ATOM 889 O O . SER A 1 111 ? -11.213 6.931 -22.119 1.00 45.16 111 SER A O 1
ATOM 891 N N . TRP A 1 112 ? -9.935 6.565 -20.327 1.00 48.66 112 TRP A N 1
ATOM 892 C CA . TRP A 1 112 ? -8.657 6.587 -21.067 1.00 48.66 112 TRP A CA 1
ATOM 893 C C . TRP A 1 112 ? -8.470 5.382 -21.999 1.00 48.66 112 TRP A C 1
ATOM 895 O O . TRP A 1 112 ? -7.518 5.338 -22.778 1.00 48.66 112 TRP A O 1
ATOM 905 N N . PHE A 1 113 ? -9.359 4.398 -21.904 1.00 46.28 113 PHE A N 1
ATOM 906 C CA . PHE A 1 113 ? -9.503 3.334 -22.877 1.00 46.28 113 PHE A CA 1
ATOM 907 C C . PHE A 1 113 ? -10.508 3.822 -23.914 1.00 46.28 113 PHE A C 1
ATOM 909 O O . PHE A 1 113 ? -11.635 4.148 -23.558 1.00 46.28 113 PHE A O 1
ATOM 916 N N . MET A 1 114 ? -10.060 3.925 -25.167 1.00 40.69 114 MET A N 1
ATOM 917 C CA . MET A 1 114 ? -10.889 4.323 -26.306 1.00 40.69 114 MET A CA 1
ATOM 918 C C . MET A 1 114 ? -12.234 3.593 -26.257 1.00 40.69 114 MET A C 1
ATOM 920 O O . MET A 1 114 ? -12.260 2.395 -25.959 1.00 40.69 114 MET A O 1
ATOM 924 N N . GLU A 1 115 ? -13.321 4.314 -26.540 1.00 48.56 115 GLU A N 1
ATOM 925 C CA . GLU A 1 115 ? -14.636 3.719 -26.767 1.00 48.56 115 GLU A CA 1
ATOM 926 C C . GLU A 1 115 ? -14.458 2.580 -27.776 1.00 48.56 115 GLU A C 1
ATOM 928 O O . GLU A 1 115 ? -14.088 2.791 -2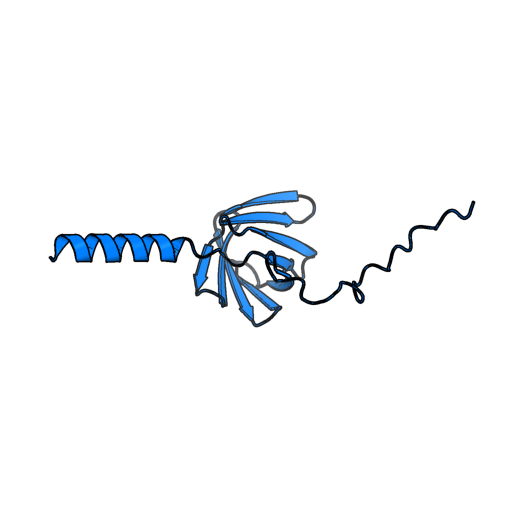8.931 1.00 48.56 115 GLU A O 1
ATOM 933 N N . ASN A 1 116 ? -14.641 1.343 -27.315 1.00 45.09 116 ASN A N 1
ATOM 934 C CA . ASN A 1 116 ? -14.793 0.224 -28.224 1.00 45.09 116 ASN A CA 1
ATOM 935 C C . ASN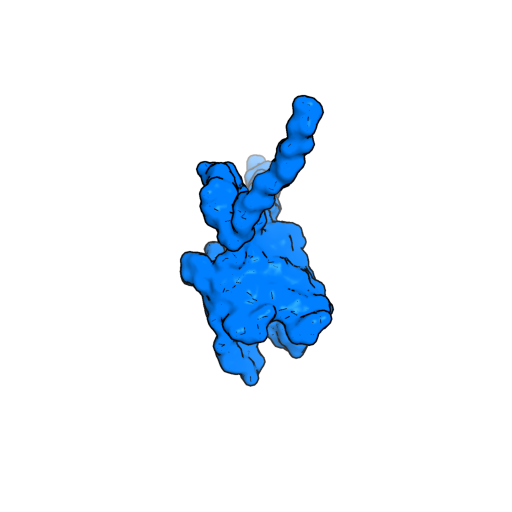 A 1 116 ? -16.198 0.354 -28.800 1.00 45.09 116 ASN A C 1
ATOM 937 O O . ASN A 1 116 ? -17.135 -0.261 -28.289 1.00 45.09 116 ASN A O 1
ATOM 941 N N . ASP A 1 117 ? -16.338 1.163 -29.845 1.00 49.97 117 ASP A N 1
ATOM 942 C CA . ASP A 1 117 ? -17.478 1.059 -30.740 1.00 49.97 117 ASP A CA 1
ATOM 943 C C . ASP A 1 117 ? -17.456 -0.361 -31.305 1.00 49.97 117 ASP A C 1
ATOM 945 O O . ASP A 1 117 ? -16.676 -0.706 -32.197 1.00 49.97 117 ASP A O 1
ATOM 949 N N . ALA A 1 118 ? -18.271 -1.233 -30.714 1.00 49.19 118 ALA A N 1
ATOM 950 C CA . ALA A 1 118 ? -18.541 -2.533 -31.291 1.00 49.19 118 ALA A CA 1
ATOM 951 C C . ALA A 1 118 ? -19.086 -2.285 -32.707 1.00 49.19 118 ALA A C 1
ATOM 953 O O . ALA A 1 118 ? -20.035 -1.507 -32.850 1.00 49.19 118 ALA A O 1
ATOM 954 N N . PRO A 1 119 ? -18.514 -2.897 -33.760 1.00 48.03 119 PRO A N 1
ATOM 955 C CA . PRO A 1 119 ? -19.022 -2.703 -35.106 1.00 48.03 119 PRO A CA 1
ATOM 956 C C . PRO A 1 119 ? -20.468 -3.194 -35.141 1.00 48.03 119 PRO A C 1
ATOM 958 O O . PRO A 1 119 ? -20.751 -4.371 -34.908 1.00 48.03 119 PRO A O 1
ATOM 961 N N . THR A 1 120 ? -21.394 -2.275 -35.400 1.00 52.00 120 THR A N 1
ATOM 962 C CA . THR A 1 120 ? -22.780 -2.615 -35.695 1.00 52.00 120 THR A CA 1
ATOM 963 C C . THR A 1 120 ? -22.779 -3.344 -37.031 1.00 52.00 120 THR A C 1
ATOM 965 O O . THR A 1 120 ? -22.469 -2.771 -38.073 1.00 52.00 120 THR A O 1
ATOM 968 N N . ALA A 1 121 ? -23.061 -4.645 -36.997 1.00 50.88 121 ALA A N 1
ATOM 969 C CA . ALA A 1 121 ? -23.362 -5.393 -38.203 1.00 50.88 121 ALA A CA 1
ATOM 970 C C . ALA A 1 121 ? -24.669 -4.826 -38.772 1.00 50.88 121 ALA A C 1
ATOM 972 O O . ALA A 1 121 ? -25.727 -4.976 -38.164 1.00 50.88 121 ALA A O 1
ATOM 973 N N . SER A 1 122 ? -24.583 -4.117 -39.894 1.00 54.12 122 SER A N 1
ATOM 974 C CA . SER A 1 122 ? -25.748 -3.756 -40.694 1.00 54.12 122 SER A CA 1
ATOM 975 C C . SER A 1 122 ? -26.176 -4.981 -41.502 1.00 54.12 122 SER A C 1
ATOM 977 O O . SER A 1 122 ? -25.405 -5.440 -42.350 1.00 54.12 122 SER A O 1
ATOM 979 N N . GLU A 1 123 ? -27.369 -5.500 -41.212 1.00 42.97 123 GLU A N 1
ATOM 980 C CA . GLU A 1 123 ? -28.152 -6.340 -42.133 1.00 42.97 123 GLU A CA 1
ATOM 981 C C . GLU A 1 123 ? -28.711 -5.511 -43.297 1.00 42.97 123 GLU A C 1
ATOM 983 O O . GLU A 1 123 ? -29.060 -4.326 -43.070 1.00 42.97 123 GLU A O 1
#

pLDDT: mean 77.84, std 18.15, range [40.69, 96.94]

Sequence (123 aa):
MKRKLFAVITTLLLLAVLAPANASTWRSTSGNIFHFYSNGTIEGYINGQVFSGRWWWSSRPYQFQFPWYGRTATVNIKGNGGICYVPGYQPTYWTMLGSRGAKDDKPDNVSWFMENDAPTASE

Secondary structure (DSSP, 8-state):
-HHHHHHHHHHHHHHHHTSPP-EEEEEETTS-EEEE-TTSEEEEEETTEEEEEE-EEEETTTEEEEEETTEEEEEEEETTEEEEE-TTS--EEEEEEEEET----S-STT-SS----------

Foldseek 3Di:
DVVVVVVVVVVVVVVVVLPFLFWFWKAWPQGKIKTQGSVQKIWIQDPNDIDIFGKDAPDPPAKIWTDDPNWIWIWGDDPQKIWIDTPPDDIIIMGTPDIDPDPCPDDVPPPPPPPPPPDPDDD